Protein 3CWI (pdb70)

InterPro domains:
  IPR003749 Sulfur carrier ThiS/MoaD-like [PF02597] (4-69)
  IPR010035 ThiS, thiamine-biosynthesis [PTHR34472] (1-69)
  IPR010035 ThiS, thiamine-biosynthesis [TIGR01683] (3-69)
  IPR012675 Beta-grasp domain superfamily [G3DSA:3.10.20.30] (1-70)
  IPR016155 Molybdopterin synthase/thiamin biosynthesis sulphur carrier, beta-grasp [SSF54285] (3-68)

Foldseek 3Di:
DEAEQNHDDDDPPDQKDFQVVVCVVVVPPPPVQKWKDKQRHTDDPVCRRPHMDGPYIYMYIGHDDDD

Solvent-accessible surface area: 4772 Å² total

CATH classification: 3.10.20.30

Nearest PDB structures (foldseek):
  3cwi-assembly1_A  TM=9.912E-01  e=1.665E-13  Geobacter metallireducens GS-15
  2k5p-assembly1_A  TM=8.224E-01  e=2.746E-09  Geobacter metallireducens GS-15
  1zud-assembly1_4  TM=8.919E-01  e=3.968E-05  Escherichia coli K-12
  2lek-assembly1_A  TM=8.852E-01  e=1.303E-04  Rhodopseudomonas palustris
  2htm-assembly3_H  TM=7.372E-01  e=1.153E-03  Thermus thermophilus

B-factor: mean 31.7, std 14.27, range [12.23, 98.16]

Radius of gyration: 11.68 Å; Cα contacts (8 Å, |Δi|>4): 98; chains: 1; bounding box: 30×24×35 Å

Secondary structure (DSSP, 8-state):
-EEETTEEE--TT-SEEEHHHHHHHTT-TTGGG-EEEETTEEPPGGGTTT-EEETT-EEEEE-----

Structure (mmCIF, N/CA/C/O backbone):
data_3CWI
#
_entry.id   3CWI
#
_cell.length_a   40.965
_cell.length_b   40.965
_cell.length_c   89.537
_cell.angle_alpha   90.00
_cell.angle_beta   90.00
_cell.angle_gamma   90.00
#
_symmetry.space_group_name_H-M   'P 43 21 2'
#
loop_
_entity.id
_entity.type
_entity.pdbx_description
1 polymer 'Thiamine-biosynthesis protein ThiS'
2 water water
#
loop_
_atom_site.group_PDB
_atom_site.id
_atom_site.type_symbol
_atom_site.label_atom_id
_atom_site.label_alt_id
_atom_site.label_comp_id
_atom_site.label_asym_id
_atom_site.label_entity_id
_atom_site.label_seq_id
_atom_site.pdbx_PDB_ins_code
_atom_site.Cartn_x
_atom_site.Cartn_y
_atom_site.Cartn_z
_atom_site.occupancy
_atom_site.B_iso_or_equiv
_atom_site.auth_seq_id
_atom_site.auth_comp_id
_atom_site.auth_asym_id
_atom_site.auth_atom_id
_atom_site.pdbx_PDB_model_num
ATOM 9 N N . ASN A 1 2 ? 26.391 15.844 42.727 1.00 21.16 2 ASN A N 1
ATOM 10 C CA . ASN A 1 2 ? 26.751 14.708 41.894 1.00 22.75 2 ASN A CA 1
ATOM 11 C C . ASN A 1 2 ? 27.216 15.148 40.525 1.00 25.63 2 ASN A C 1
ATOM 12 O O . ASN A 1 2 ? 26.643 16.061 39.933 1.00 24.20 2 ASN A O 1
ATOM 17 N N . LEU A 1 3 ? 28.268 14.516 40.024 1.00 16.69 3 LEU A N 1
ATOM 18 C CA . LEU A 1 3 ? 28.752 14.845 38.692 1.00 23.38 3 LEU A CA 1
ATOM 19 C C . LEU A 1 3 ? 29.379 13.610 38.090 1.00 19.96 3 LEU A C 1
ATOM 20 O O . LEU A 1 3 ? 29.589 12.608 38.772 1.00 24.61 3 LEU A O 1
ATOM 25 N N . THR A 1 4 ? 29.646 13.677 36.797 1.00 17.55 4 THR A N 1
ATOM 26 C CA . THR A 1 4 ? 30.261 12.568 36.094 1.00 17.35 4 THR A CA 1
ATOM 27 C C . THR A 1 4 ? 31.693 13.002 35.796 1.00 21.36 4 THR A C 1
ATOM 28 O O . THR A 1 4 ? 31.917 14.104 35.298 1.00 19.16 4 THR A O 1
ATOM 32 N N . VAL A 1 5 ? 32.657 12.153 36.133 1.00 12.69 5 VAL A N 1
ATOM 33 C CA . VAL A 1 5 ? 34.060 12.461 35.887 1.00 18.11 5 VAL A CA 1
ATOM 34 C C . VAL A 1 5 ? 34.642 11.323 35.059 1.00 20.32 5 VAL A C 1
ATOM 35 O O . VAL A 1 5 ? 34.668 10.174 35.502 1.00 17.58 5 VAL A O 1
ATOM 39 N N . ASN A 1 6 ? 35.095 11.652 33.854 1.00 22.04 6 ASN A N 1
ATOM 40 C CA . ASN A 1 6 ? 35.648 10.662 32.926 1.00 27.14 6 ASN A CA 1
ATOM 41 C C . ASN A 1 6 ? 34.653 9.525 32.722 1.00 29.17 6 ASN A C 1
ATOM 42 O O . ASN A 1 6 ? 35.020 8.342 32.714 1.00 23.37 6 ASN A O 1
ATOM 47 N N . GLY A 1 7 ? 33.386 9.905 32.579 1.00 22.86 7 GLY A N 1
ATOM 48 C CA . GLY A 1 7 ? 32.322 8.942 32.344 1.00 19.51 7 GLY A CA 1
ATOM 49 C C . GLY A 1 7 ? 31.788 8.194 33.546 1.00 19.75 7 GLY A C 1
ATOM 50 O O . GLY A 1 7 ? 30.806 7.464 33.427 1.00 21.20 7 GLY A O 1
ATOM 51 N N . LYS A 1 8 ? 32.406 8.372 34.706 1.00 17.70 8 LYS A N 1
ATOM 52 C CA . LYS A 1 8 ? 31.955 7.651 35.889 1.00 23.22 8 LYS A CA 1
ATOM 53 C C . LYS A 1 8 ? 31.383 8.529 36.992 1.00 21.33 8 LYS A C 1
ATOM 54 O O . LYS A 1 8 ? 31.771 9.691 37.146 1.00 18.85 8 LYS A O 1
ATOM 60 N N . PRO A 1 9 ? 30.441 7.977 37.776 1.00 22.06 9 PRO A N 1
ATOM 61 C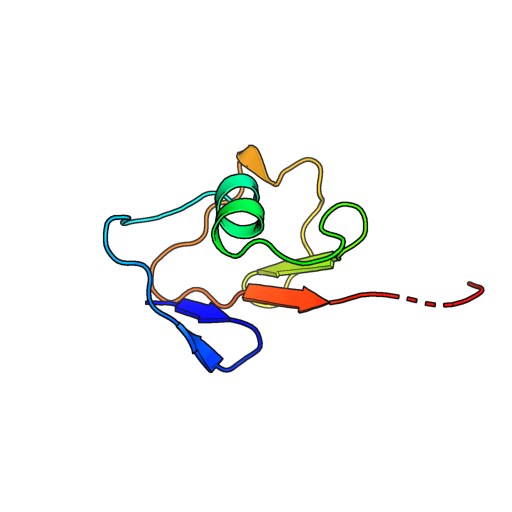 CA . PRO A 1 9 ? 29.800 8.702 38.871 1.00 20.63 9 PRO A CA 1
ATOM 62 C C . PRO A 1 9 ? 30.804 9.234 39.875 1.00 21.68 9 PRO A C 1
ATOM 63 O O . PRO A 1 9 ? 31.786 8.572 40.220 1.00 18.74 9 PRO A O 1
ATOM 67 N N . SER A 1 10 ? 30.546 10.445 40.346 1.00 19.11 10 SER A N 1
ATOM 68 C CA . SER A 1 10 ? 31.427 11.078 41.314 1.00 23.06 10 SER A CA 1
ATOM 69 C C . SER A 1 10 ? 30.566 11.932 42.234 1.00 23.41 10 SER A C 1
ATOM 70 O O . SER A 1 10 ? 29.458 12.330 41.875 1.00 19.37 10 SER A O 1
ATOM 73 N N . THR A 1 11 ? 31.069 12.194 43.432 1.00 20.37 11 THR A N 1
ATOM 74 C CA . THR A 1 11 ? 30.333 12.991 44.394 1.00 19.10 11 THR A CA 1
ATOM 75 C C . THR A 1 11 ? 31.263 13.972 45.089 1.00 24.17 11 THR A C 1
ATOM 76 O O . THR A 1 11 ? 32.452 13.698 45.296 1.00 21.75 11 THR A O 1
ATOM 80 N N . VAL A 1 12 ? 30.715 15.128 45.429 1.00 25.62 12 VAL A N 1
ATOM 81 C CA . VAL A 1 12 ? 31.466 16.152 46.131 1.00 21.54 12 VAL A CA 1
ATOM 82 C C . VAL A 1 12 ? 30.566 16.613 47.260 1.00 23.45 12 VAL A C 1
ATOM 83 O O . VAL A 1 12 ? 29.568 17.300 47.029 1.00 29.97 12 VAL A O 1
ATOM 87 N N . ASP A 1 13 ? 30.891 16.203 48.480 1.00 22.40 13 ASP A N 1
ATOM 88 C CA . ASP A 1 13 ? 30.094 16.613 49.626 1.00 24.55 13 ASP A CA 1
ATOM 89 C C . ASP A 1 13 ? 30.690 17.899 50.173 1.00 27.18 13 ASP A C 1
ATOM 90 O O . ASP A 1 13 ? 31.908 18.016 50.306 1.00 26.85 13 ASP A O 1
ATOM 95 N N . GLY A 1 14 ? 29.830 18.862 50.483 1.00 24.02 14 GLY A N 1
ATOM 96 C CA . GLY A 1 14 ? 30.308 20.118 51.028 1.00 25.62 14 GLY A CA 1
ATOM 97 C C . GLY A 1 14 ? 30.292 21.278 50.053 1.00 25.53 14 GLY A C 1
ATOM 98 O O . GLY A 1 14 ? 30.585 22.408 50.442 1.00 32.14 14 GLY A O 1
ATOM 99 N N . ALA A 1 15 ? 29.957 21.014 48.792 1.00 23.62 15 ALA A N 1
ATOM 100 C CA . ALA A 1 15 ? 29.917 22.074 47.783 1.00 26.27 15 ALA A CA 1
ATOM 101 C C . ALA A 1 15 ? 28.722 21.936 46.848 1.00 25.93 15 ALA A C 1
ATOM 102 O O . ALA A 1 15 ? 28.356 20.829 46.449 1.00 28.60 15 ALA A O 1
ATOM 104 N N . GLU A 1 16 ? 28.116 23.067 46.501 1.00 22.54 16 GLU A N 1
ATOM 105 C CA . GLU A 1 16 ? 26.967 23.080 45.602 1.00 30.73 16 GLU A CA 1
ATOM 106 C C . GLU A 1 16 ? 27.450 23.332 44.176 1.00 24.22 16 GLU A C 1
ATOM 107 O O . GLU A 1 16 ? 26.713 23.128 43.209 1.00 36.97 16 GLU A O 1
ATOM 113 N N . SER A 1 17 ? 28.697 23.776 44.065 1.00 23.45 17 SER A N 1
ATOM 114 C CA . SER A 1 17 ? 29.336 24.051 42.788 1.00 24.25 17 SER A CA 1
ATOM 115 C C . SER A 1 17 ? 30.815 24.320 43.043 1.00 20.41 17 SER A C 1
ATOM 116 O O . SER A 1 17 ? 31.231 24.549 44.181 1.00 22.32 17 SER A O 1
ATOM 119 N N . LEU A 1 18 ? 31.603 24.288 41.976 1.00 21.34 18 LEU A N 1
ATOM 120 C CA . LEU A 1 18 ? 33.036 24.531 42.051 1.00 18.46 18 LEU A CA 1
ATOM 121 C C . LEU A 1 18 ? 33.529 25.031 40.714 1.00 21.29 18 LEU A C 1
ATOM 122 O O . LEU A 1 18 ? 32.975 24.671 39.674 1.00 23.31 18 LEU A O 1
ATOM 127 N N . ASN A 1 19 ? 34.561 25.869 40.727 1.00 17.62 19 ASN A N 1
ATOM 128 C CA . ASN A 1 19 ? 35.105 26.347 39.467 1.00 19.00 19 ASN A CA 1
ATOM 129 C C . ASN A 1 19 ? 36.127 25.290 39.066 1.00 16.18 19 ASN A C 1
ATOM 130 O O . ASN A 1 19 ? 36.523 24.453 39.884 1.00 17.40 19 ASN A O 1
ATOM 135 N N . VAL A 1 20 ? 36.539 25.308 37.809 1.00 17.18 20 VAL A N 1
ATOM 136 C CA . VAL A 1 20 ? 37.475 24.314 37.316 1.00 22.32 20 VAL A CA 1
ATOM 137 C C . VAL A 1 20 ? 38.794 24.285 38.066 1.00 19.58 2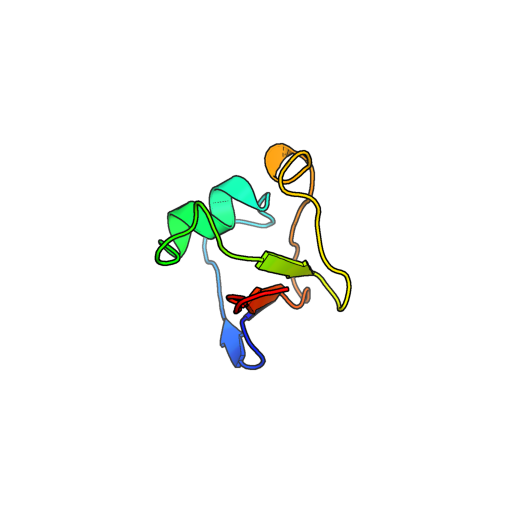0 VAL A C 1
ATOM 138 O O . VAL A 1 20 ? 39.333 23.211 38.332 1.00 16.67 20 VAL A O 1
ATOM 142 N N . THR A 1 21 ? 39.310 25.462 38.401 1.00 17.05 21 THR A N 1
ATOM 143 C CA . THR A 1 21 ? 40.562 25.546 39.136 1.00 22.85 21 THR A CA 1
ATOM 144 C C . THR A 1 21 ? 40.478 24.778 40.448 1.00 20.26 21 THR A C 1
ATOM 145 O O . THR A 1 21 ? 41.376 24.005 40.789 1.00 17.93 21 THR A O 1
ATOM 149 N N . GLU A 1 22 ? 39.389 24.971 41.181 1.00 20.23 22 GLU A N 1
ATOM 150 C CA . GLU A 1 22 ? 39.228 24.278 42.452 1.00 16.48 22 GLU A CA 1
ATOM 151 C C . GLU A 1 22 ? 39.082 22.773 42.229 1.00 19.72 22 GLU A C 1
ATOM 152 O O . GLU A 1 22 ? 39.595 21.972 43.012 1.00 17.02 22 GLU A O 1
ATOM 158 N N . LEU A 1 23 ? 38.395 22.396 41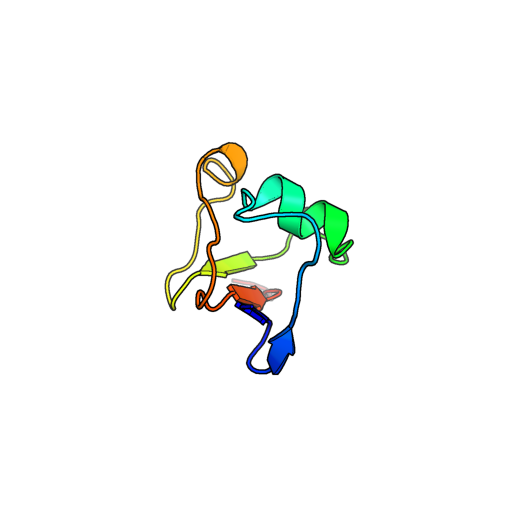.151 1.00 15.24 23 LEU A N 1
ATOM 159 C CA . LEU A 1 23 ? 38.172 20.986 40.823 1.00 14.64 23 LEU A CA 1
ATOM 160 C C . LEU A 1 23 ? 39.477 20.246 40.557 1.00 17.75 23 LEU A C 1
ATOM 161 O O . LEU A 1 23 ? 39.703 19.154 41.079 1.00 18.50 23 LEU A O 1
ATOM 166 N N . LEU A 1 24 ? 40.319 20.840 39.718 1.00 19.75 24 LEU A N 1
ATOM 167 C CA . LEU 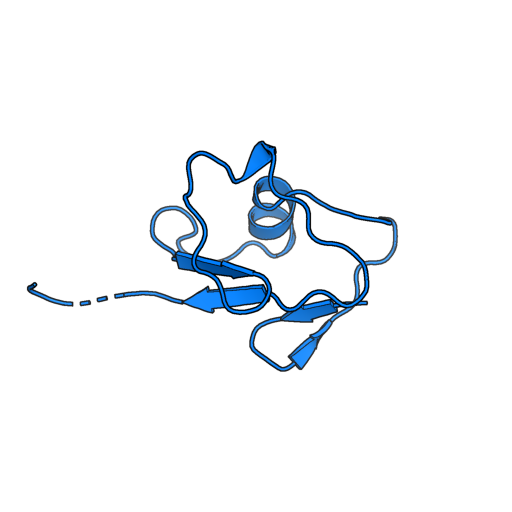A 1 24 ? 41.601 20.242 39.364 1.00 26.34 24 LEU A CA 1
ATOM 168 C C . LEU A 1 24 ? 42.430 19.989 40.607 1.00 24.42 24 LEU A C 1
ATOM 169 O O . LEU A 1 24 ? 42.982 18.902 40.793 1.00 22.88 24 LEU A O 1
ATOM 174 N N . SER A 1 25 ? 42.511 21.004 41.459 1.00 24.77 25 SER A N 1
ATOM 175 C CA . SER A 1 25 ? 43.274 20.897 42.689 1.00 26.74 25 SER A CA 1
ATOM 176 C C . SER A 1 25 ? 42.677 19.868 43.640 1.00 23.57 25 SER A C 1
ATOM 177 O O . SER A 1 25 ? 43.379 18.977 44.125 1.00 36.16 25 SER A O 1
ATOM 180 N N . ALA A 1 26 ? 41.382 19.975 43.907 1.00 23.42 26 ALA A N 1
ATOM 181 C CA . ALA A 1 26 ? 40.738 19.032 44.817 1.00 26.78 26 ALA A CA 1
ATOM 182 C C . ALA A 1 26 ? 40.968 17.586 44.368 1.00 31.02 26 ALA A C 1
ATOM 183 O O . ALA A 1 26 ? 41.392 16.749 45.163 1.00 25.58 26 ALA A O 1
ATOM 185 N N . LEU A 1 27 ? 40.682 17.297 43.099 1.00 28.09 27 LEU A N 1
ATOM 186 C CA . LEU A 1 27 ? 40.874 15.951 42.565 1.00 32.60 27 LEU A CA 1
ATOM 187 C C . LEU A 1 27 ? 42.352 15.667 42.339 1.00 34.06 27 LEU A C 1
ATOM 188 O O . LEU A 1 27 ? 42.728 14.570 41.911 1.00 43.85 27 LEU A O 1
ATOM 193 N N . LYS A 1 28 ? 43.183 16.662 42.636 1.00 36.28 28 LYS A N 1
ATOM 194 C CA . LYS A 1 28 ? 44.630 16.570 42.451 1.00 42.75 28 LYS A CA 1
ATOM 195 C C . LYS A 1 28 ? 44.961 15.855 41.152 1.00 37.98 28 LYS A C 1
ATOM 196 O O . LYS A 1 28 ? 45.651 14.833 41.140 1.00 36.18 28 LYS A O 1
ATOM 202 N N . VAL A 1 29 ? 44.453 16.406 40.056 1.00 33.32 29 VAL A N 1
ATOM 203 C CA . VAL A 1 29 ? 44.683 15.843 38.737 1.00 36.04 29 VAL A CA 1
ATOM 204 C C . VAL A 1 29 ? 46.166 15.910 38.381 1.00 35.72 29 VAL A C 1
ATOM 205 O O . VAL A 1 29 ? 46.774 16.976 38.426 1.00 29.43 29 VAL A O 1
ATOM 209 N N . ALA A 1 30 ? 46.739 14.767 38.020 1.00 41.56 30 ALA A N 1
ATOM 210 C CA . ALA A 1 30 ? 48.153 14.694 37.669 1.00 41.60 30 ALA A CA 1
ATOM 211 C C . ALA A 1 30 ? 48.512 15.578 36.483 1.00 46.63 30 ALA A C 1
ATOM 212 O O . ALA A 1 30 ? 47.752 15.684 35.519 1.00 45.18 30 ALA A O 1
ATOM 214 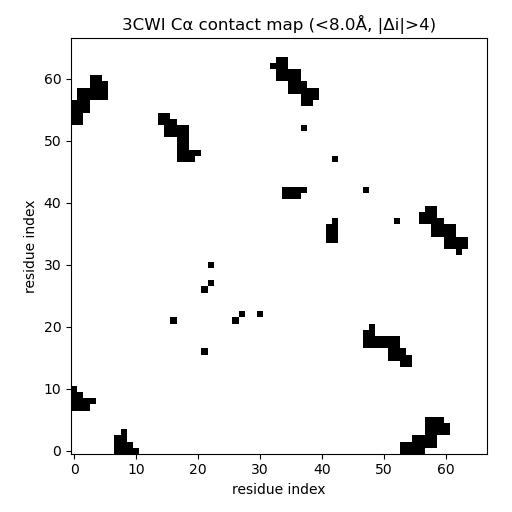N N . GLN A 1 31 ? 49.681 16.209 36.558 1.00 44.31 31 GLN A N 1
ATOM 215 C CA . GLN A 1 31 ? 50.143 17.070 35.477 1.00 47.50 31 GLN A CA 1
ATOM 216 C C . GLN A 1 31 ? 49.036 18.016 35.034 1.00 48.48 31 GLN A C 1
ATOM 217 O O . GLN A 1 31 ? 48.777 18.175 33.841 1.00 45.32 31 GLN A O 1
ATOM 223 N N . ALA A 1 32 ? 48.383 18.635 36.011 1.00 44.16 32 ALA A N 1
ATOM 224 C CA . ALA A 1 32 ? 47.299 19.570 35.743 1.00 41.81 32 ALA A CA 1
ATOM 225 C C . ALA A 1 32 ? 47.763 20.730 34.872 1.00 42.96 32 ALA A C 1
ATOM 226 O O . ALA A 1 32 ? 46.951 21.379 34.215 1.00 41.87 32 ALA A O 1
ATOM 228 N N . GLU A 1 33 ? 49.068 20.984 34.866 1.00 46.17 33 GLU A N 1
ATOM 229 C CA . GLU A 1 33 ? 49.624 22.077 34.072 1.00 49.04 33 GLU A CA 1
ATOM 230 C C . GLU A 1 33 ? 49.332 21.854 32.597 1.00 49.82 33 GLU A C 1
ATOM 231 O O . GLU A 1 33 ? 48.922 22.772 31.889 1.00 49.48 33 GLU A O 1
ATOM 237 N N . TYR A 1 34 ? 49.549 20.627 32.137 1.00 49.68 34 TYR A N 1
ATOM 238 C CA . TYR A 1 34 ? 49.300 20.299 30.747 1.00 51.13 34 TYR A CA 1
ATO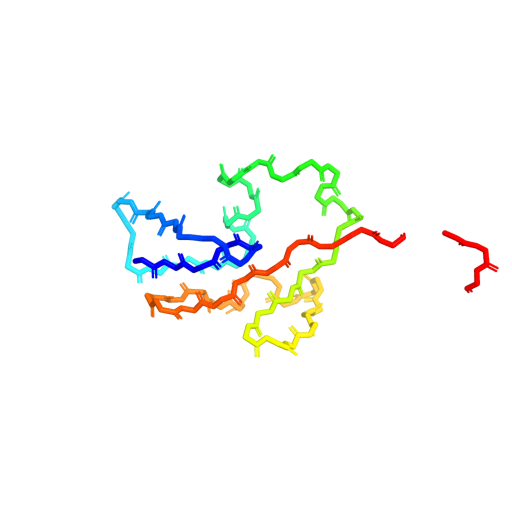M 239 C C . TYR A 1 34 ? 48.285 19.167 30.574 1.00 50.67 34 TYR A C 1
ATOM 240 O O . TYR A 1 34 ? 48.599 18.084 30.071 1.00 57.49 34 TYR A O 1
ATOM 249 N N . VAL A 1 35 ? 47.063 19.435 31.026 1.00 37.50 35 VAL A N 1
ATOM 250 C CA . VAL A 1 35 ? 45.946 18.502 30.912 1.00 31.05 35 VAL A CA 1
ATOM 251 C C . VAL A 1 35 ? 44.840 19.302 30.232 1.00 23.68 35 VAL A C 1
ATOM 252 O O . VAL A 1 35 ? 44.770 20.519 30.394 1.00 27.35 35 VAL A O 1
ATOM 256 N N . THR A 1 36 ? 43.997 18.637 29.451 1.00 23.64 36 THR A N 1
ATOM 257 C CA . THR A 1 36 ? 42.902 19.320 28.773 1.00 26.20 36 THR A CA 1
ATOM 258 C C . THR A 1 36 ? 41.605 18.971 29.485 1.00 25.02 36 THR A C 1
ATOM 259 O O . THR A 1 36 ? 41.347 17.801 29.788 1.00 20.81 36 THR A O 1
ATOM 263 N N . VAL A 1 37 ? 40.782 19.978 29.749 1.00 18.96 37 VAL A N 1
ATOM 264 C CA . VAL A 1 37 ? 39.522 19.735 30.438 1.00 21.77 37 VAL A CA 1
ATOM 265 C C . VAL A 1 37 ? 38.305 19.946 29.555 1.00 19.00 37 VAL A C 1
ATOM 266 O O . VAL A 1 37 ? 38.189 20.964 28.882 1.00 17.31 37 VAL A O 1
ATOM 270 N N . GLU A 1 38 ? 37.403 18.969 29.560 1.00 19.48 38 GLU A N 1
ATOM 271 C CA . GLU A 1 38 ? 36.167 19.065 28.793 1.00 15.28 38 GLU A CA 1
ATOM 272 C C . GLU A 1 38 ? 35.005 19.115 29.771 1.00 20.16 38 GLU A C 1
ATOM 273 O O . GLU A 1 38 ? 34.959 18.348 30.732 1.00 17.35 38 GLU A O 1
ATOM 279 N N . LEU A 1 39 ? 34.084 20.044 29.532 1.00 18.07 39 LEU A N 1
ATOM 280 C CA . LEU A 1 39 ? 32.909 20.205 30.378 1.00 23.40 39 LEU A CA 1
ATOM 281 C C . LEU A 1 39 ? 31.689 20.104 29.476 1.00 23.41 39 LEU A C 1
ATOM 282 O O . LEU A 1 39 ? 31.514 20.906 28.557 1.00 20.08 39 LEU A O 1
ATOM 287 N N . ASN A 1 40 ? 30.859 19.101 29.740 1.00 20.41 40 ASN A N 1
ATOM 288 C CA . ASN A 1 40 ? 29.653 18.849 28.958 1.00 22.58 40 ASN A CA 1
ATOM 289 C C . ASN A 1 40 ? 29.938 18.773 27.453 1.00 24.27 40 ASN A C 1
ATOM 290 O O . ASN A 1 40 ? 29.198 19.322 26.631 1.00 27.16 40 ASN A O 1
ATOM 295 N N . GLY A 1 41 ? 31.028 18.088 27.112 1.00 26.12 41 GLY A N 1
ATOM 296 C CA . GLY A 1 41 ? 31.404 17.884 25.723 1.00 30.94 41 GLY A CA 1
ATOM 297 C C . GLY A 1 41 ? 32.103 19.019 25.011 1.00 34.00 41 GLY A C 1
ATOM 298 O O . GLY A 1 41 ? 32.255 18.993 23.786 1.00 33.27 41 GLY A O 1
ATOM 299 N N . GLU A 1 42 ? 32.536 20.017 25.765 1.00 25.86 42 GLU A N 1
ATOM 300 C CA . GLU A 1 42 ? 33.218 21.149 25.165 1.00 28.11 42 GLU A CA 1
ATOM 301 C C . GLU A 1 42 ? 34.576 21.352 25.812 1.00 24.74 42 GLU A C 1
ATOM 302 O O . GLU A 1 42 ? 34.693 21.363 27.038 1.00 22.31 42 GLU A O 1
ATOM 308 N N . VAL A 1 43 ? 35.603 21.488 24.983 1.00 22.57 43 VAL A N 1
ATOM 309 C CA . VAL A 1 43 ? 36.945 21.705 25.481 1.00 22.40 43 VAL A CA 1
ATOM 310 C C . VAL A 1 43 ? 37.017 23.121 26.038 1.00 26.08 43 VAL A C 1
ATOM 311 O O . VAL A 1 43 ? 36.600 24.084 25.388 1.00 26.75 43 VAL A O 1
ATOM 315 N N . LEU A 1 44 ? 37.538 23.236 27.253 1.00 18.56 44 LEU A N 1
ATOM 316 C CA . LEU A 1 44 ? 37.655 24.526 27.931 1.00 26.02 44 LEU A CA 1
ATOM 317 C C . LEU A 1 44 ? 39.010 25.190 27.746 1.00 24.90 44 LEU A C 1
ATOM 318 O O . LEU A 1 44 ? 40.010 24.524 27.492 1.00 20.24 44 LEU A O 1
ATOM 323 N N . GLU A 1 45 ? 39.037 26.512 27.882 1.00 27.23 45 GLU A N 1
ATOM 324 C CA . GLU A 1 45 ? 40.287 27.256 27.782 1.00 25.95 45 GLU A CA 1
ATOM 325 C C . GLU A 1 45 ? 40.796 27.478 29.199 1.00 28.74 45 GLU A C 1
ATOM 326 O O . GLU A 1 45 ? 40.063 27.959 30.066 1.00 23.83 45 GLU A O 1
ATOM 332 N N . ARG A 1 46 ? 42.052 27.114 29.426 1.00 26.28 46 ARG A N 1
ATOM 333 C CA . ARG A 1 46 ? 42.675 27.247 30.734 1.00 32.74 46 ARG A CA 1
ATOM 334 C C . ARG A 1 46 ? 42.520 28.646 31.331 1.00 30.93 46 ARG A C 1
ATOM 335 O O . ARG A 1 46 ? 42.486 28.806 32.549 1.00 27.39 46 ARG A O 1
ATOM 343 N N . GLU A 1 47 ? 42.412 29.650 30.468 1.00 29.74 47 GLU A N 1
ATOM 344 C CA . GLU A 1 47 ? 42.279 31.042 30.897 1.00 33.90 47 GLU A CA 1
ATOM 345 C C . GLU A 1 47 ? 40.974 31.300 31.655 1.00 33.96 47 GLU A C 1
ATOM 346 O O . GLU A 1 47 ? 40.889 32.219 32.475 1.00 32.17 47 GLU A O 1
ATOM 352 N N . ALA A 1 48 ? 39.961 30.486 31.381 1.00 26.39 48 ALA A N 1
ATOM 353 C CA . ALA A 1 48 ? 38.660 30.650 32.015 1.00 31.67 48 ALA A CA 1
ATOM 354 C C . ALA A 1 48 ? 38.368 29.634 33.124 1.00 25.41 48 ALA A C 1
ATOM 355 O O . ALA A 1 48 ? 37.223 29.501 33.563 1.00 25.16 48 ALA A O 1
ATOM 357 N N . PHE A 1 49 ? 39.393 28.924 33.575 1.00 23.73 49 PHE A N 1
ATOM 358 C CA . PHE A 1 49 ? 39.216 27.931 34.626 1.00 25.13 49 PHE A CA 1
ATOM 359 C C . PHE A 1 49 ? 38.653 28.522 35.919 1.00 24.45 49 PHE A C 1
ATOM 360 O O . PHE A 1 49 ? 37.851 27.878 36.594 1.00 20.50 49 PHE A O 1
ATOM 368 N N . ASP A 1 50 ? 39.051 29.744 36.268 1.00 22.77 50 ASP A N 1
ATOM 369 C CA . ASP A 1 50 ? 38.540 30.348 37.496 1.00 28.80 50 ASP A CA 1
ATOM 370 C C . ASP A 1 50 ? 37.072 30.750 37.403 1.00 24.30 50 ASP A C 1
ATOM 371 O O . ASP A 1 50 ? 36.366 30.771 38.416 1.00 28.82 50 ASP A O 1
ATOM 376 N N . ALA A 1 51 ? 36.614 31.071 36.196 1.00 15.60 51 ALA A N 1
ATOM 377 C CA . ALA A 1 51 ? 35.230 31.503 35.993 1.00 27.59 51 ALA A CA 1
ATOM 378 C C . ALA A 1 51 ? 34.248 30.388 35.631 1.00 20.42 51 ALA A C 1
ATOM 379 O O . ALA A 1 51 ? 33.057 30.477 35.933 1.00 23.02 51 ALA A O 1
ATOM 381 N N . THR A 1 52 ? 34.753 29.346 34.987 1.00 20.71 52 THR A N 1
ATOM 382 C CA . THR A 1 52 ? 33.922 28.229 34.576 1.00 22.31 52 THR A CA 1
ATOM 383 C C . THR A 1 52 ? 33.507 27.414 35.793 1.00 21.37 52 THR A C 1
ATOM 384 O O . THR A 1 52 ? 34.345 26.995 36.597 1.00 19.23 52 THR A O 1
ATOM 388 N N . THR A 1 53 ? 32.209 27.177 35.923 1.00 16.25 53 THR A N 1
ATOM 389 C CA . THR A 1 53 ? 31.704 26.445 37.072 1.00 23.06 53 THR A CA 1
ATOM 390 C C . THR A 1 53 ? 31.062 25.103 36.738 1.00 21.25 53 THR A C 1
ATOM 391 O O . THR A 1 53 ? 30.356 24.962 35.740 1.00 19.71 53 THR A O 1
ATOM 395 N N . VAL A 1 54 ? 31.321 24.126 37.597 1.00 19.99 54 VAL A N 1
ATOM 396 C CA . VAL A 1 54 ? 30.776 22.787 37.449 1.00 19.11 54 VAL A CA 1
ATOM 397 C C . VAL A 1 54 ? 29.689 22.628 38.494 1.00 19.68 54 VAL A C 1
ATOM 398 O O . VAL A 1 54 ? 29.924 22.863 39.677 1.00 25.12 54 VAL A O 1
ATOM 402 N N . LYS A 1 55 ? 28.492 22.243 38.059 1.00 21.08 55 LYS A N 1
ATOM 403 C CA . LYS A 1 55 ? 27.375 22.079 38.986 1.00 23.18 55 LYS A CA 1
ATOM 404 C C . LYS A 1 55 ? 26.851 20.647 38.996 1.00 27.77 55 LYS A C 1
ATOM 405 O O . LYS A 1 55 ? 27.308 19.804 38.226 1.00 17.73 55 LYS A O 1
ATOM 411 N N . ASP A 1 56 ? 25.901 20.375 39.887 1.00 22.33 56 ASP A N 1
ATOM 412 C CA . ASP A 1 56 ? 25.315 19.039 39.985 1.00 23.42 56 ASP A CA 1
ATOM 413 C C . ASP A 1 56 ? 24.847 18.573 38.607 1.00 20.84 56 ASP A C 1
ATOM 414 O O . ASP A 1 56 ? 24.179 19.313 37.883 1.00 17.31 56 ASP A O 1
ATOM 419 N N . GLY A 1 57 ? 25.210 17.351 38.239 1.00 18.47 57 GLY A N 1
ATOM 420 C CA . GLY A 1 57 ? 24.797 16.818 36.957 1.00 20.58 57 GLY A CA 1
ATOM 421 C C . GLY A 1 57 ? 25.717 17.082 35.775 1.00 20.17 57 GLY A C 1
ATOM 422 O O . GLY A 1 57 ? 25.503 16.517 34.711 1.00 20.40 57 GLY A O 1
ATOM 423 N N . 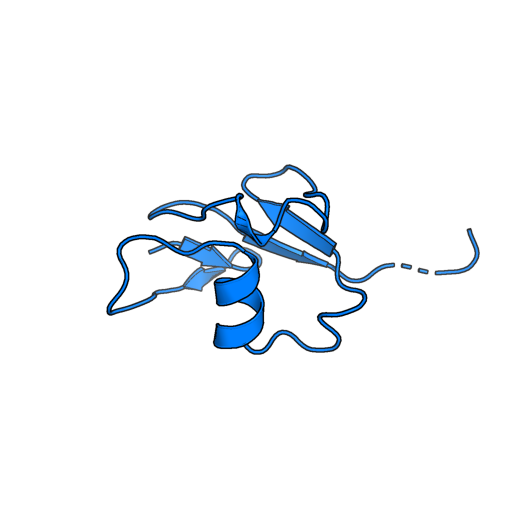ASP A 1 58 ? 26.734 17.928 35.942 1.00 19.19 58 ASP A N 1
ATOM 424 C CA . ASP A 1 58 ? 27.650 18.223 34.838 1.00 19.06 58 ASP A CA 1
ATOM 425 C C . ASP A 1 58 ? 28.608 17.053 34.579 1.00 19.04 58 ASP A C 1
ATOM 426 O O . ASP A 1 58 ? 28.848 16.233 35.466 1.00 17.86 58 ASP A O 1
ATOM 431 N N . ALA A 1 59 ? 29.145 16.983 33.363 1.00 13.91 59 ALA A N 1
ATOM 432 C CA . ALA A 1 59 ? 30.074 15.916 32.985 1.00 14.86 59 ALA A CA 1
ATOM 433 C C . ALA A 1 59 ? 31.437 16.510 32.654 1.00 16.27 59 ALA A C 1
ATOM 434 O O . ALA A 1 59 ? 31.568 17.293 31.718 1.00 17.21 59 ALA A O 1
ATOM 436 N N . VAL A 1 60 ? 32.450 16.138 33.422 1.00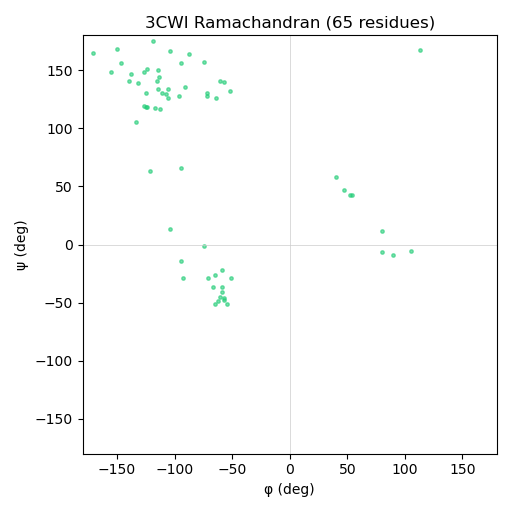 13.33 60 VAL A N 1
ATOM 437 C CA . VAL A 1 60 ? 33.784 16.649 33.179 1.00 15.58 60 VAL A CA 1
ATOM 438 C C . VAL A 1 60 ? 34.712 15.533 32.735 1.00 18.65 60 VAL A C 1
ATOM 439 O O . VAL A 1 60 ? 34.600 14.388 33.189 1.00 16.30 60 VAL A O 1
ATOM 443 N N . GLU A 1 61 ? 35.624 15.864 31.830 1.00 18.36 61 GLU A N 1
ATOM 444 C CA . GLU A 1 61 ? 36.578 14.880 31.325 1.00 21.77 61 GLU A CA 1
ATOM 445 C C . GLU A 1 61 ? 37.990 15.451 31.370 1.00 20.67 61 GLU A C 1
ATOM 446 O O . GLU A 1 61 ? 38.212 16.617 31.054 1.00 16.74 61 GLU A O 1
ATOM 452 N N . PHE A 1 62 ? 38.936 14.617 31.771 1.00 17.32 62 PHE A N 1
ATOM 453 C CA . PHE A 1 62 ? 40.326 15.023 31.838 1.00 22.80 62 PHE A CA 1
ATOM 454 C C . PHE A 1 62 ? 41.090 14.234 30.786 1.00 21.95 62 PHE A C 1
ATOM 455 O O . PHE A 1 62 ? 41.149 13.006 30.840 1.00 24.36 62 PHE A O 1
ATOM 463 N N . LEU A 1 63 ? 41.651 14.948 29.815 1.00 20.82 63 LEU A N 1
ATOM 464 C CA . LEU A 1 63 ? 42.386 14.309 28.730 1.00 19.24 63 LEU A CA 1
ATOM 465 C C . LEU A 1 63 ? 43.811 14.856 28.616 1.00 20.61 63 LEU A C 1
ATOM 466 O O . LEU A 1 63 ? 44.075 16.014 28.951 1.00 18.16 63 LEU A O 1
ATOM 471 N N . TYR A 1 64 ? 44.726 14.013 28.140 1.00 17.43 64 TYR A N 1
ATOM 472 C CA . TYR A 1 64 ? 46.117 14.416 27.975 1.00 21.26 64 TYR A CA 1
ATOM 473 C C . TYR A 1 64 ? 46.572 14.143 26.551 1.00 22.24 64 TYR A C 1
ATOM 474 O O . TYR A 1 64 ? 46.570 12.999 26.104 1.00 20.64 64 TYR A O 1
ATOM 483 N N . PHE A 1 65 ? 46.967 15.193 25.843 1.00 25.75 65 PHE A N 1
ATOM 484 C CA . PHE A 1 65 ? 47.431 15.042 24.475 1.00 26.08 65 PHE A CA 1
ATOM 485 C C . PHE A 1 65 ? 48.951 15.147 24.380 1.00 33.70 65 PHE A C 1
ATOM 486 O O . PHE A 1 65 ? 49.553 16.080 24.909 1.00 30.75 65 PHE A O 1
ATOM 502 N N . GLY A 1 67 ? 52.229 14.274 21.402 1.00 38.33 67 GLY A N 1
ATOM 503 C CA . GLY A 1 67 ? 52.526 13.894 20.029 1.00 52.11 67 GLY A CA 1
ATOM 504 C C . GLY A 1 67 ? 53.212 15.000 19.248 1.00 59.51 67 GLY A C 1
ATOM 505 O O . GLY A 1 67 ? 53.245 16.148 19.691 1.00 62.56 67 GLY A O 1
ATOM 506 N N . GLY A 1 68 ? 53.745 14.667 18.074 1.00 66.07 68 GLY A N 1
ATOM 507 C CA . GLY A 1 68 ? 54.448 15.657 17.272 1.00 67.98 68 GLY A CA 1
ATOM 508 C C . GLY A 1 68 ? 53.641 16.380 16.209 1.00 71.48 68 GLY A C 1
ATOM 509 O O . GLY A 1 68 ? 53.904 16.224 15.015 1.00 71.31 68 GLY A O 1
ATOM 510 N N . GLY A 1 69 ? 52.665 17.182 16.635 1.00 75.34 69 GLY A N 1
ATOM 511 C CA . GLY A 1 69 ? 51.850 17.921 15.686 1.00 74.50 69 GLY A CA 1
ATOM 512 C C . GLY A 1 69 ? 51.116 19.106 16.293 1.00 75.80 69 GLY A C 1
ATOM 513 O O . GLY A 1 69 ? 51.523 20.261 16.026 1.00 76.04 69 GLY A O 1
#

Sequence (67 aa):
NLTVNGKPSTVDGAESLNVTELLSALKVAQAEYVTVELNGEVLEREAFDATTVKDGDAVEFLYFGGG

Organism: Geobacter metallireducens (strain ATCC 53774 / DSM 7210 / GS-15) (NCBI:txid269799)